Protein AF-A0A971JZB4-F1 (afdb_monomer_lite)

Foldseek 3Di:
DDPPALLVLLVVLLVLLVVLLVLAPPVCNPPHLSVVLNVLSVVLNVLSVCVVVVNDAPVSLVVNVVSLVVNLVSLVVCVVVVRDDPVSSVVSVVSSVSSVVNSVVVNVVHPDPPD

Radius of gyration: 14.98 Å; chains: 1; bounding box: 41×32×39 Å

Structure (mmCIF, N/CA/C/O backbone):
data_AF-A0A971JZB4-F1
#
_entry.id   AF-A0A971JZB4-F1
#
loop_
_atom_site.group_PDB
_atom_site.id
_atom_site.type_symbol
_atom_site.label_atom_id
_atom_site.label_alt_id
_atom_site.label_comp_id
_atom_site.label_asym_id
_atom_site.label_entity_id
_atom_site.label_seq_id
_atom_site.pdbx_PDB_ins_code
_atom_site.Cartn_x
_atom_site.Cartn_y
_atom_site.Cartn_z
_atom_site.occupancy
_atom_site.B_iso_or_equiv
_atom_site.auth_seq_id
_atom_site.auth_comp_id
_atom_site.auth_asym_id
_atom_si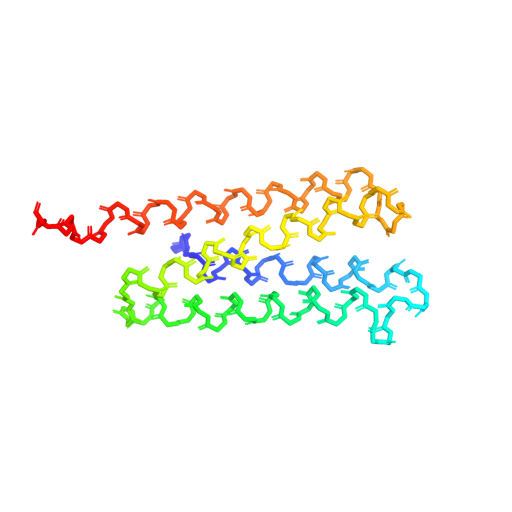te.auth_atom_id
_atom_site.pdbx_PDB_model_num
ATOM 1 N N . MET A 1 1 ? -22.266 -14.201 0.355 1.00 32.44 1 MET A N 1
ATOM 2 C CA . MET A 1 1 ? -22.057 -12.820 -0.129 1.00 32.44 1 MET A CA 1
ATOM 3 C C . MET A 1 1 ? -21.163 -12.171 0.917 1.00 32.44 1 MET A C 1
ATOM 5 O O . MET A 1 1 ? -21.663 -11.817 1.971 1.00 32.44 1 MET A O 1
ATOM 9 N N . GLY A 1 2 ? -19.841 -12.278 0.750 1.00 39.94 2 GLY A N 1
ATOM 10 C CA . GLY A 1 2 ? -18.884 -11.936 1.810 1.00 39.94 2 GLY A CA 1
ATOM 11 C C . GLY A 1 2 ? -18.823 -10.428 2.013 1.00 39.94 2 GLY A C 1
ATOM 12 O O . GLY A 1 2 ? -18.833 -9.693 1.027 1.00 39.94 2 GLY A O 1
ATOM 13 N N . ASP A 1 3 ? -18.794 -9.978 3.265 1.00 46.19 3 ASP A N 1
ATOM 14 C CA . ASP A 1 3 ? -18.600 -8.565 3.586 1.00 46.19 3 ASP A CA 1
ATOM 15 C C . ASP A 1 3 ? -17.393 -8.007 2.818 1.00 46.19 3 ASP A C 1
ATOM 17 O O . ASP A 1 3 ? -16.297 -8.576 2.849 1.00 46.19 3 ASP A O 1
ATOM 21 N N . LEU A 1 4 ? -17.590 -6.877 2.132 1.00 64.00 4 LEU A N 1
ATOM 22 C CA . LEU A 1 4 ? -16.529 -6.121 1.463 1.00 64.00 4 LEU A CA 1
ATOM 23 C C . LEU A 1 4 ? -15.660 -5.435 2.522 1.00 64.00 4 LEU A C 1
ATOM 25 O O . LEU A 1 4 ? -15.740 -4.227 2.746 1.00 64.00 4 LEU A O 1
ATOM 29 N N . THR A 1 5 ? -14.844 -6.228 3.208 1.00 87.25 5 THR A N 1
ATOM 30 C CA . THR A 1 5 ? -13.934 -5.740 4.238 1.00 87.25 5 THR A CA 1
ATOM 31 C C . THR A 1 5 ? -12.642 -5.214 3.623 1.00 87.25 5 THR A C 1
ATOM 33 O O . THR A 1 5 ? -12.202 -5.617 2.544 1.00 87.25 5 THR A O 1
ATOM 36 N N . LEU A 1 6 ? -11.995 -4.313 4.357 1.00 93.94 6 LEU A N 1
ATOM 37 C CA . LEU A 1 6 ? -10.678 -3.782 4.020 1.00 93.94 6 LEU A CA 1
ATOM 38 C C . LEU A 1 6 ? -9.638 -4.899 3.828 1.00 93.94 6 LEU A C 1
ATOM 40 O O . LEU A 1 6 ? -8.851 -4.847 2.887 1.00 93.94 6 LEU A O 1
ATOM 44 N N . LYS A 1 7 ? -9.687 -5.926 4.687 1.00 95.19 7 LYS A N 1
ATOM 45 C CA . LYS A 1 7 ? -8.833 -7.116 4.612 1.00 95.19 7 LYS A CA 1
ATOM 46 C C . LYS A 1 7 ? -9.011 -7.842 3.285 1.00 95.19 7 LYS A C 1
ATOM 48 O O . LYS A 1 7 ? -8.030 -8.016 2.572 1.00 95.19 7 LYS A O 1
ATOM 53 N N . HIS A 1 8 ? -10.250 -8.158 2.915 1.00 95.12 8 HIS A N 1
ATOM 54 C CA . HIS A 1 8 ? -10.534 -8.868 1.669 1.00 95.12 8 HIS A CA 1
ATOM 55 C C . HIS A 1 8 ? -9.982 -8.124 0.444 1.00 95.12 8 HIS A C 1
ATOM 57 O O . HIS A 1 8 ? -9.332 -8.715 -0.413 1.00 95.12 8 HIS A O 1
ATOM 63 N N . LYS A 1 9 ? -10.141 -6.794 0.394 1.00 96.44 9 LYS A N 1
ATOM 64 C CA . LYS A 1 9 ? -9.600 -5.973 -0.702 1.00 96.44 9 LYS A CA 1
ATOM 65 C C . LYS A 1 9 ? -8.076 -5.955 -0.773 1.00 96.44 9 LYS A C 1
ATOM 67 O O . LYS A 1 9 ? -7.519 -5.862 -1.867 1.00 96.44 9 LYS A O 1
ATOM 72 N N . ILE A 1 10 ? -7.402 -6.037 0.368 1.00 97.56 10 ILE A N 1
ATOM 73 C CA . ILE A 1 10 ? -5.942 -6.138 0.419 1.00 97.56 10 ILE A CA 1
ATOM 74 C C . ILE A 1 10 ? -5.497 -7.542 -0.000 1.00 97.56 10 ILE A C 1
ATOM 76 O O . ILE A 1 10 ? -4.595 -7.654 -0.826 1.00 97.56 10 ILE A O 1
ATOM 80 N N . GLU A 1 11 ? -6.166 -8.597 0.464 1.00 96.31 11 GLU A N 1
ATOM 81 C CA . GLU A 1 11 ? -5.907 -9.983 0.045 1.00 96.31 11 GLU A CA 1
ATOM 82 C C . GLU A 1 11 ? -6.082 -10.172 -1.470 1.00 96.31 11 GLU A C 1
ATOM 84 O O . GLU A 1 11 ? -5.262 -10.829 -2.099 1.00 96.31 11 GLU A O 1
ATOM 89 N N . GLU A 1 12 ? -7.073 -9.528 -2.095 1.00 95.88 12 GLU A N 1
ATOM 90 C CA . GLU A 1 12 ? -7.239 -9.513 -3.559 1.00 95.88 12 GLU A CA 1
ATOM 91 C C . GLU A 1 12 ? -6.159 -8.698 -4.298 1.00 95.88 12 GLU A C 1
ATOM 93 O O . GLU A 1 12 ? -5.952 -8.856 -5.508 1.00 95.88 12 GLU A O 1
ATOM 98 N N . MET A 1 13 ? -5.512 -7.750 -3.617 1.00 97.31 13 MET A N 1
ATOM 99 C CA . MET A 1 13 ? -4.461 -6.912 -4.196 1.00 97.31 13 MET A CA 1
ATOM 100 C C . MET A 1 13 ? -3.093 -7.596 -4.134 1.00 97.31 13 MET A C 1
ATOM 102 O O . MET A 1 13 ? -2.315 -7.431 -5.072 1.00 97.31 13 MET A O 1
ATOM 106 N N . LEU A 1 14 ? -2.792 -8.342 -3.066 1.00 97.75 14 LEU A N 1
ATOM 107 C CA . LEU A 1 14 ? -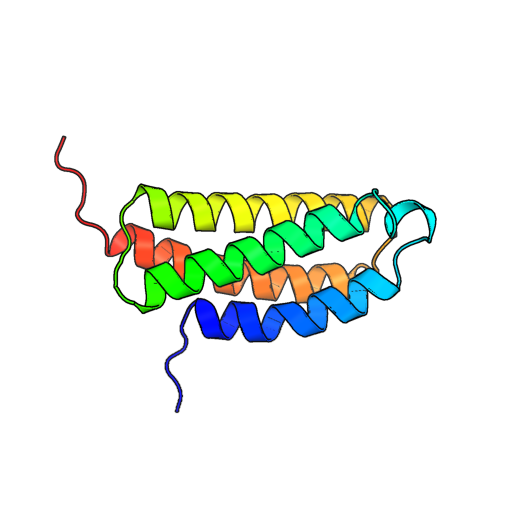1.458 -8.900 -2.815 1.00 97.75 14 LEU A CA 1
ATOM 108 C C . LEU A 1 14 ? -0.949 -9.837 -3.928 1.00 97.75 14 LEU A C 1
ATOM 110 O O . LEU A 1 14 ? 0.156 -9.588 -4.407 1.00 97.75 14 LEU A O 1
ATOM 114 N N . PRO A 1 15 ? -1.720 -10.823 -4.434 1.00 97.50 15 PRO A N 1
ATOM 115 C CA . PRO A 1 15 ? -1.262 -11.669 -5.538 1.00 97.50 15 PRO A CA 1
ATOM 116 C C . PRO A 1 15 ? -0.982 -10.858 -6.804 1.00 97.50 15 PRO A C 1
ATOM 118 O O . PRO A 1 15 ? 0.066 -10.997 -7.426 1.00 97.50 15 PRO A O 1
ATOM 121 N N . TYR A 1 16 ? -1.880 -9.923 -7.140 1.00 96.44 16 TYR A N 1
ATOM 122 C CA . TYR A 1 16 ? -1.672 -9.030 -8.278 1.00 96.44 16 TYR A CA 1
ATOM 123 C C . TYR A 1 16 ? -0.392 -8.198 -8.112 1.00 96.44 16 TYR A C 1
ATOM 125 O O . TYR A 1 16 ? 0.357 -8.036 -9.074 1.00 96.44 16 TYR A O 1
ATOM 133 N N . MET A 1 17 ? -0.142 -7.668 -6.910 1.00 97.12 17 MET A N 1
ATOM 134 C CA . MET A 1 17 ? 1.087 -6.950 -6.576 1.00 97.12 17 MET A CA 1
ATOM 135 C C . MET A 1 17 ? 2.312 -7.833 -6.814 1.00 97.12 17 MET A C 1
ATOM 137 O O . MET A 1 17 ? 3.222 -7.408 -7.525 1.00 97.12 17 MET A O 1
ATOM 141 N N . ASP A 1 18 ? 2.347 -9.028 -6.226 1.00 96.06 18 ASP A N 1
ATOM 142 C CA . ASP A 1 18 ? 3.516 -9.900 -6.282 1.00 96.06 18 ASP A CA 1
ATOM 143 C C . ASP A 1 18 ? 3.860 -10.289 -7.726 1.00 96.06 18 ASP A C 1
ATOM 145 O O . ASP A 1 18 ? 5.006 -10.082 -8.135 1.00 96.06 18 ASP A O 1
ATOM 149 N N . ASP A 1 19 ? 2.865 -10.665 -8.536 1.00 96.31 19 ASP A N 1
ATOM 150 C CA . ASP A 1 19 ? 3.034 -10.947 -9.969 1.00 96.31 19 ASP A CA 1
ATOM 151 C C . ASP A 1 19 ? 3.648 -9.762 -10.736 1.00 96.31 19 ASP A C 1
ATOM 153 O O . ASP A 1 19 ? 4.474 -9.917 -11.644 1.00 96.31 19 ASP A O 1
ATOM 157 N N . ARG A 1 20 ? 3.236 -8.525 -10.418 1.00 95.88 20 ARG A N 1
ATOM 158 C CA . ARG A 1 20 ? 3.799 -7.336 -11.078 1.00 95.88 20 ARG A CA 1
ATOM 159 C C . ARG A 1 20 ? 5.236 -7.082 -10.638 1.00 95.88 20 ARG A C 1
ATOM 161 O O . ARG A 1 20 ? 6.055 -6.692 -11.470 1.00 95.88 20 ARG A O 1
ATOM 168 N N . LEU A 1 21 ? 5.553 -7.290 -9.364 1.00 96.19 21 LEU A N 1
ATOM 169 C CA . LEU A 1 21 ? 6.884 -7.035 -8.815 1.00 96.19 21 LEU A CA 1
ATOM 170 C C . LEU A 1 21 ? 7.946 -7.997 -9.351 1.00 96.19 21 LEU A C 1
ATOM 172 O O . LEU A 1 21 ? 9.102 -7.598 -9.498 1.00 96.19 21 LEU A O 1
ATOM 176 N N . GLU A 1 22 ? 7.572 -9.221 -9.720 1.00 94.31 22 GLU A N 1
ATOM 177 C CA . GLU A 1 22 ? 8.483 -10.153 -10.397 1.00 94.31 22 GLU A CA 1
ATOM 178 C C . GLU A 1 22 ? 9.017 -9.589 -11.716 1.00 94.31 22 GLU A C 1
ATOM 180 O O . GLU A 1 22 ? 10.176 -9.802 -12.075 1.00 94.31 22 GLU A O 1
ATOM 185 N N . ASN A 1 23 ? 8.219 -8.775 -12.402 1.00 93.00 23 ASN A N 1
ATOM 186 C CA . ASN A 1 23 ? 8.589 -8.172 -13.678 1.00 93.00 23 ASN A CA 1
ATOM 187 C C . ASN A 1 23 ? 9.480 -6.926 -13.538 1.00 93.00 23 ASN A C 1
ATOM 189 O O . ASN A 1 23 ? 9.923 -6.372 -14.544 1.00 93.00 23 ASN A O 1
ATOM 193 N N . PHE A 1 24 ? 9.791 -6.483 -12.314 1.00 96.69 24 PHE A N 1
ATOM 194 C CA . PHE A 1 24 ? 10.681 -5.340 -12.114 1.00 96.69 24 PHE A CA 1
ATOM 195 C C . PHE A 1 24 ? 12.120 -5.687 -12.526 1.00 96.69 24 PHE A C 1
ATOM 197 O O . PHE A 1 24 ? 12.527 -6.848 -12.428 1.00 96.69 24 PHE A O 1
ATOM 204 N N . PRO A 1 25 ? 12.939 -4.693 -12.924 1.00 96.31 25 PRO A N 1
ATOM 205 C CA . PRO A 1 25 ? 14.349 -4.919 -13.232 1.00 96.31 25 PRO A CA 1
ATOM 206 C C . PRO A 1 25 ? 15.098 -5.585 -12.072 1.00 96.31 25 PRO A C 1
ATOM 208 O O . PRO A 1 25 ? 14.846 -5.268 -10.909 1.00 96.31 25 PRO A O 1
ATOM 211 N N . ALA A 1 26 ? 16.076 -6.444 -12.374 1.00 94.88 26 ALA A N 1
ATOM 212 C CA . ALA A 1 26 ? 16.807 -7.226 -11.368 1.00 94.88 26 ALA A CA 1
ATOM 213 C C . ALA A 1 26 ? 17.406 -6.368 -10.234 1.00 94.88 26 ALA A C 1
ATOM 215 O O . ALA A 1 26 ? 17.270 -6.715 -9.063 1.00 94.88 26 ALA A O 1
ATOM 216 N N . ALA A 1 27 ? 17.964 -5.198 -10.568 1.00 94.25 27 ALA A N 1
ATOM 217 C CA . ALA A 1 27 ? 18.514 -4.241 -9.601 1.00 94.25 27 ALA A CA 1
ATOM 218 C C . ALA A 1 27 ? 17.483 -3.713 -8.583 1.00 94.25 27 ALA A C 1
ATOM 220 O O . ALA A 1 27 ? 17.855 -3.149 -7.561 1.00 94.25 27 ALA A O 1
ATOM 221 N N . GLN A 1 28 ? 16.185 -3.858 -8.862 1.00 96.25 28 GLN A N 1
ATOM 222 C CA . GLN A 1 28 ? 15.107 -3.445 -7.967 1.00 96.25 28 GLN A CA 1
ATOM 223 C C . GLN A 1 28 ? 14.57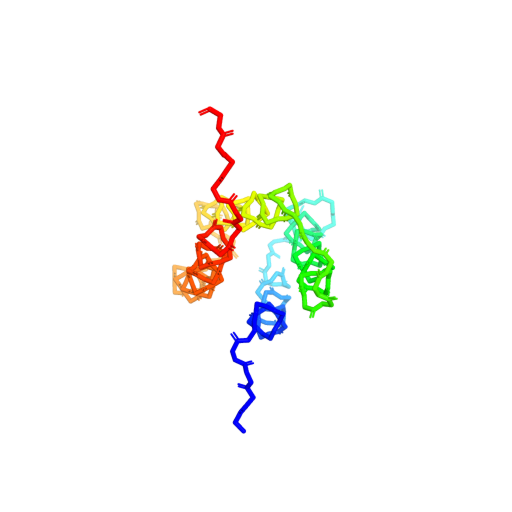3 -4.585 -7.096 1.00 96.25 28 GLN A C 1
ATOM 225 O O . GLN A 1 28 ? 13.904 -4.297 -6.103 1.00 96.25 28 GLN A O 1
ATOM 230 N N . ARG A 1 29 ? 14.861 -5.848 -7.446 1.00 91.56 29 ARG A N 1
ATOM 231 C CA . ARG A 1 29 ? 14.337 -7.042 -6.763 1.00 91.56 29 ARG A CA 1
ATOM 232 C C . ARG A 1 29 ? 15.004 -7.276 -5.406 1.00 91.56 29 ARG A C 1
ATOM 234 O O . ARG A 1 29 ? 14.311 -7.511 -4.423 1.00 91.56 29 ARG A O 1
ATOM 241 N N . ASN A 1 30 ? 16.328 -7.119 -5.341 1.00 88.44 30 ASN A N 1
ATOM 242 C CA . ASN A 1 30 ? 17.128 -7.388 -4.143 1.00 88.44 30 ASN A CA 1
ATOM 243 C C . ASN A 1 30 ? 17.599 -6.071 -3.506 1.00 88.44 30 ASN A C 1
ATOM 245 O O . ASN A 1 30 ? 18.600 -5.497 -3.919 1.00 88.44 30 ASN A O 1
ATOM 249 N N . GLY A 1 31 ? 16.847 -5.566 -2.524 1.00 81.81 31 GLY A N 1
ATOM 250 C CA . GLY A 1 31 ? 17.181 -4.345 -1.767 1.00 81.81 31 GLY A CA 1
ATOM 251 C C . GLY A 1 31 ? 16.753 -3.016 -2.408 1.00 81.81 31 GLY A C 1
ATOM 252 O O . GLY A 1 31 ? 16.928 -1.959 -1.804 1.00 81.81 31 GLY A O 1
ATOM 253 N N . GLY A 1 32 ? 16.168 -3.054 -3.608 1.00 93.88 32 GLY A N 1
ATOM 254 C CA . GLY A 1 32 ? 15.637 -1.877 -4.297 1.00 93.88 32 GLY A CA 1
ATOM 255 C C . GLY A 1 32 ? 14.183 -1.562 -3.934 1.00 93.88 32 GLY A C 1
ATOM 256 O O . GLY A 1 32 ? 13.790 -1.570 -2.768 1.00 93.88 32 GLY A O 1
ATOM 257 N N . LEU A 1 33 ? 13.369 -1.241 -4.942 1.00 96.06 33 LEU A N 1
ATOM 258 C CA . LEU A 1 33 ? 11.971 -0.855 -4.740 1.00 96.06 33 LEU A CA 1
ATOM 259 C C . LEU A 1 33 ? 11.042 -2.035 -4.395 1.00 96.06 33 LEU A C 1
ATOM 261 O O . LEU A 1 33 ? 10.086 -1.842 -3.647 1.00 96.06 33 LEU A O 1
ATOM 265 N N . VAL A 1 34 ? 11.319 -3.246 -4.896 1.00 97.38 34 VAL A N 1
ATOM 266 C CA . VAL A 1 34 ? 10.432 -4.413 -4.719 1.00 97.38 34 VAL A CA 1
ATOM 267 C C . VAL A 1 34 ? 10.230 -4.780 -3.243 1.00 97.38 34 VAL A C 1
ATOM 269 O O . VAL A 1 34 ? 9.073 -4.867 -2.831 1.00 97.38 34 VAL A O 1
ATOM 272 N N . PRO A 1 35 ? 11.280 -4.928 -2.405 1.00 97.25 35 PRO A N 1
ATOM 273 C CA . PRO A 1 35 ? 11.086 -5.266 -0.994 1.00 97.25 35 PRO A CA 1
ATOM 274 C C . PRO A 1 35 ? 10.306 -4.198 -0.222 1.00 97.25 35 PRO A C 1
ATOM 276 O O . PRO A 1 35 ? 9.530 -4.530 0.667 1.00 97.25 35 PRO A O 1
ATOM 279 N N . LYS A 1 36 ? 10.465 -2.918 -0.588 1.00 97.06 36 LYS A N 1
ATOM 280 C CA . LYS A 1 36 ? 9.743 -1.805 0.046 1.00 97.06 36 LYS A CA 1
ATOM 281 C C . LYS A 1 36 ? 8.248 -1.868 -0.255 1.00 97.06 36 LYS A C 1
ATOM 283 O O . LYS A 1 36 ? 7.441 -1.726 0.655 1.00 97.06 36 LYS A O 1
ATOM 288 N N . ILE A 1 37 ? 7.890 -2.113 -1.518 1.00 97.88 37 ILE A N 1
ATOM 289 C CA . ILE A 1 37 ? 6.491 -2.284 -1.928 1.00 97.88 37 ILE A CA 1
ATOM 290 C C . ILE A 1 37 ? 5.882 -3.511 -1.238 1.00 97.88 37 ILE A C 1
ATOM 292 O O . ILE A 1 37 ? 4.806 -3.394 -0.657 1.00 97.88 37 ILE A O 1
ATOM 296 N N . ARG A 1 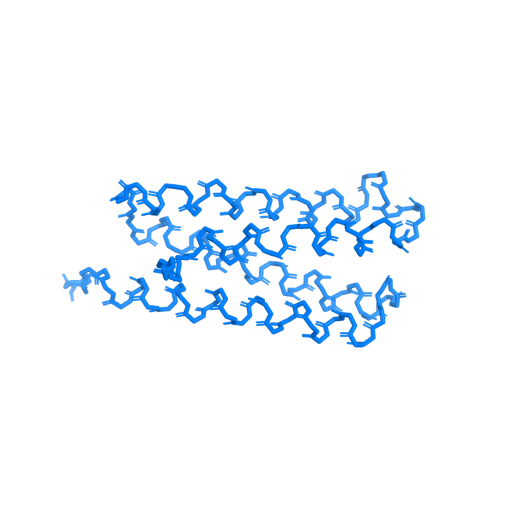38 ? 6.583 -4.657 -1.232 1.00 97.56 38 ARG A N 1
ATOM 297 C CA . ARG A 1 38 ? 6.117 -5.866 -0.532 1.00 97.56 38 ARG A CA 1
ATOM 298 C C . ARG A 1 38 ? 5.872 -5.606 0.947 1.00 97.56 38 ARG A C 1
ATOM 300 O O . ARG A 1 38 ? 4.790 -5.924 1.424 1.00 97.56 38 ARG A O 1
ATOM 307 N N . SER A 1 39 ? 6.832 -4.992 1.643 1.00 97.81 39 SER A N 1
ATOM 308 C CA . SER A 1 39 ? 6.688 -4.651 3.065 1.00 97.81 39 SER A CA 1
ATOM 309 C C . SER A 1 39 ? 5.413 -3.855 3.312 1.00 97.81 39 SER A C 1
ATOM 311 O O . SER A 1 39 ? 4.595 -4.280 4.113 1.00 97.81 39 SER A O 1
ATOM 313 N N . ILE A 1 40 ? 5.182 -2.778 2.550 1.00 98.25 40 ILE A N 1
ATOM 314 C CA . ILE A 1 40 ? 3.966 -1.964 2.685 1.00 98.25 40 ILE A CA 1
ATOM 315 C C . ILE A 1 40 ? 2.709 -2.809 2.453 1.00 98.25 40 ILE A C 1
ATOM 317 O O . ILE A 1 40 ? 1.756 -2.689 3.216 1.00 98.25 40 ILE A O 1
ATOM 321 N N . GLY A 1 41 ? 2.688 -3.670 1.430 1.00 98.19 41 GLY A N 1
ATOM 322 C CA . GLY A 1 41 ? 1.546 -4.546 1.156 1.00 98.19 41 GLY A CA 1
ATOM 323 C C . GLY A 1 41 ? 1.216 -5.476 2.329 1.00 98.19 41 GLY A C 1
ATOM 324 O O . GLY A 1 41 ? 0.057 -5.566 2.737 1.00 98.19 41 GLY A O 1
ATOM 325 N N . TYR A 1 42 ? 2.225 -6.126 2.911 1.00 98.19 42 TYR A N 1
ATOM 326 C CA . TYR A 1 42 ? 2.034 -7.002 4.070 1.00 98.19 42 TYR A CA 1
ATOM 327 C C . TYR A 1 42 ? 1.724 -6.218 5.356 1.00 98.19 42 TYR A C 1
ATOM 329 O O . TYR A 1 42 ? 0.889 -6.658 6.146 1.00 98.19 42 TYR A O 1
ATOM 337 N N . ASP A 1 43 ? 2.294 -5.026 5.539 1.00 98.44 43 ASP A N 1
ATOM 338 C CA . ASP A 1 43 ? 1.955 -4.132 6.651 1.00 98.44 43 ASP A CA 1
ATOM 339 C C . ASP A 1 43 ? 0.486 -3.690 6.575 1.00 98.44 43 ASP A C 1
ATOM 341 O O . ASP A 1 43 ? -0.215 -3.680 7.591 1.00 98.44 43 ASP A O 1
ATOM 345 N N . MET A 1 44 ? -0.021 -3.395 5.369 1.00 98.50 44 MET A N 1
ATOM 346 C CA . MET A 1 44 ? -1.446 -3.132 5.153 1.00 98.50 44 MET A CA 1
ATOM 347 C C . MET A 1 44 ? -2.283 -4.336 5.596 1.00 98.50 44 MET A C 1
ATOM 349 O O . MET A 1 44 ? -3.240 -4.158 6.345 1.00 98.50 44 MET A O 1
ATOM 353 N N . LEU A 1 45 ? -1.913 -5.565 5.220 1.00 97.81 45 LEU A N 1
ATOM 354 C CA . LEU A 1 45 ? -2.641 -6.765 5.650 1.00 97.81 45 LEU A CA 1
ATOM 355 C C . LEU A 1 45 ? -2.683 -6.894 7.183 1.00 97.81 45 LEU A C 1
ATOM 357 O O . LEU A 1 45 ? -3.757 -7.073 7.752 1.00 97.81 45 LEU A O 1
ATOM 361 N N . VAL A 1 46 ? -1.549 -6.710 7.865 1.00 96.88 46 VAL A N 1
ATOM 362 C CA . VAL A 1 46 ? -1.470 -6.770 9.337 1.00 96.88 46 VAL A CA 1
ATOM 363 C C . VAL A 1 46 ? -2.376 -5.728 9.999 1.00 96.88 46 VAL A C 1
ATOM 365 O O . VAL A 1 46 ? -3.038 -6.018 10.999 1.00 96.88 46 VAL A O 1
ATOM 368 N N . ILE A 1 47 ? -2.432 -4.504 9.469 1.00 96.62 47 ILE A N 1
ATOM 369 C CA . ILE A 1 47 ? -3.330 -3.473 10.007 1.00 96.62 47 ILE A CA 1
ATOM 370 C C . ILE A 1 47 ? -4.793 -3.801 9.699 1.00 96.62 47 ILE A C 1
ATOM 372 O O . ILE A 1 47 ? -5.656 -3.575 10.549 1.00 96.62 47 ILE A O 1
ATOM 376 N N . ALA A 1 48 ? -5.085 -4.364 8.526 1.00 95.94 48 ALA A N 1
ATOM 377 C CA . ALA A 1 48 ? -6.435 -4.776 8.164 1.00 95.94 48 ALA A CA 1
ATOM 378 C C . ALA A 1 48 ? -6.984 -5.846 9.117 1.00 95.94 48 ALA A C 1
ATOM 380 O O . ALA A 1 48 ? -8.148 -5.760 9.498 1.00 95.94 48 ALA A O 1
ATOM 381 N N . GLU A 1 49 ? -6.152 -6.792 9.562 1.00 93.81 49 GLU A N 1
ATOM 382 C CA . GLU A 1 49 ? -6.516 -7.778 10.592 1.00 93.81 49 GLU A CA 1
ATOM 383 C C . GLU A 1 49 ? -6.874 -7.109 11.924 1.00 93.81 49 GLU A C 1
ATOM 385 O O . GLU A 1 49 ? -7.886 -7.435 12.544 1.00 93.81 49 GLU A O 1
ATOM 390 N N . LYS A 1 50 ? -6.079 -6.125 12.367 1.00 92.69 50 LYS A N 1
ATOM 391 C CA . LYS A 1 50 ? -6.369 -5.369 13.601 1.00 92.69 50 LYS A CA 1
ATOM 392 C C . LYS A 1 50 ? -7.710 -4.642 13.509 1.00 92.69 50 LYS A C 1
ATOM 394 O O . LYS A 1 50 ? -8.497 -4.690 14.452 1.00 92.69 50 LYS A O 1
ATOM 399 N N . ILE A 1 51 ? -7.975 -4.008 12.364 1.00 92.75 51 ILE A N 1
ATOM 400 C CA . ILE A 1 51 ? -9.248 -3.335 12.084 1.00 92.75 51 ILE A CA 1
ATOM 401 C C . ILE A 1 51 ? -10.403 -4.345 12.063 1.00 92.75 51 ILE A C 1
ATOM 403 O O . ILE A 1 51 ? -11.428 -4.099 12.694 1.00 92.75 51 ILE A O 1
ATOM 407 N N . GLY A 1 52 ? -10.234 -5.484 11.387 1.00 89.69 52 GLY A N 1
ATOM 408 C CA . GLY A 1 52 ? -11.251 -6.535 11.276 1.00 89.69 52 GLY A CA 1
ATOM 409 C C . GLY A 1 52 ? -11.638 -7.157 12.619 1.00 89.69 52 GLY A C 1
ATOM 410 O O . GLY A 1 52 ? -12.805 -7.465 12.834 1.00 89.69 52 GLY A O 1
ATOM 411 N N . ASN A 1 53 ? -10.694 -7.245 13.557 1.00 88.31 53 ASN A N 1
ATOM 412 C CA . ASN A 1 53 ? -10.943 -7.716 14.922 1.00 88.31 53 ASN A CA 1
ATOM 413 C C . ASN A 1 53 ? -11.576 -6.649 15.841 1.00 88.31 53 ASN A C 1
ATOM 415 O O . ASN A 1 53 ? -11.670 -6.856 17.046 1.00 88.31 53 ASN A O 1
ATOM 419 N N . GLY A 1 54 ? -11.964 -5.482 15.311 1.00 82.38 54 GLY A N 1
ATOM 420 C CA . GLY A 1 54 ? -12.534 -4.379 16.095 1.00 82.38 54 GLY A CA 1
ATOM 421 C C . GLY A 1 54 ? -11.519 -3.641 16.978 1.00 82.38 54 GLY A C 1
ATOM 422 O O . GLY A 1 54 ? -11.884 -2.736 17.724 1.00 82.38 54 GLY A O 1
ATOM 423 N N . HIS A 1 55 ? -10.232 -3.982 16.886 1.00 78.19 55 HIS A N 1
ATOM 424 C CA . HIS A 1 55 ? -9.154 -3.394 17.677 1.00 78.19 55 HIS A CA 1
ATOM 425 C C . HIS A 1 55 ? -8.493 -2.231 16.925 1.00 78.19 55 HIS A C 1
ATOM 427 O O . HIS A 1 55 ? -7.317 -2.299 16.556 1.00 78.19 55 HIS A O 1
ATOM 433 N N . PHE A 1 56 ? -9.239 -1.152 16.680 1.00 86.94 56 PHE A N 1
ATOM 434 C CA . PHE A 1 56 ? -8.702 0.018 15.985 1.00 86.94 56 PHE A CA 1
ATOM 435 C C . PHE A 1 56 ? -9.100 1.345 16.625 1.00 86.94 56 PHE A C 1
ATOM 437 O O . PHE A 1 56 ? -10.159 1.503 17.222 1.00 86.94 56 PHE A O 1
ATOM 444 N N . ASN A 1 57 ? -8.217 2.326 16.471 1.00 90.12 57 ASN A N 1
ATOM 445 C CA . ASN A 1 57 ? -8.440 3.714 16.851 1.00 90.12 57 ASN A CA 1
ATOM 446 C C . ASN A 1 57 ? -8.030 4.642 15.694 1.00 90.12 57 ASN A C 1
ATOM 448 O O . ASN A 1 57 ? -7.622 4.182 14.623 1.00 90.12 57 ASN A O 1
ATOM 452 N N . ALA A 1 58 ? -8.114 5.957 15.907 1.00 92.81 58 ALA A N 1
ATOM 453 C CA . ALA A 1 58 ? -7.721 6.950 14.905 1.00 92.81 58 ALA A CA 1
ATOM 454 C C . ALA A 1 58 ? -6.287 6.766 14.395 1.00 92.81 58 ALA A C 1
ATOM 456 O O . ALA A 1 58 ? -6.038 6.928 13.202 1.00 92.81 58 ALA A O 1
ATOM 457 N N . THR A 1 59 ? -5.358 6.370 15.265 1.00 95.19 59 THR A N 1
ATOM 458 C CA . THR A 1 59 ? -3.969 6.100 14.886 1.00 95.19 59 THR A CA 1
ATOM 459 C C . THR A 1 59 ? -3.865 4.871 13.988 1.00 95.19 59 THR A C 1
ATOM 461 O O . THR A 1 59 ? -3.181 4.933 12.974 1.00 95.19 59 THR A O 1
ATOM 464 N N . THR A 1 60 ? -4.577 3.782 14.297 1.00 94.94 60 THR A N 1
ATOM 465 C CA . THR A 1 60 ? -4.605 2.570 13.457 1.00 94.94 60 THR A CA 1
ATOM 466 C C . THR A 1 60 ? -5.139 2.865 12.055 1.00 94.94 60 THR A C 1
ATOM 468 O O . THR A 1 60 ? -4.541 2.453 11.062 1.00 94.94 60 THR A O 1
ATOM 471 N N . VAL A 1 61 ? -6.245 3.611 11.960 1.00 95.25 61 VAL A N 1
ATOM 472 C CA . VAL A 1 61 ? -6.852 3.972 10.668 1.00 95.25 61 VAL A CA 1
ATOM 473 C C . VAL A 1 61 ? -5.950 4.929 9.888 1.00 95.25 61 VAL A C 1
ATOM 475 O O . VAL A 1 61 ? -5.781 4.759 8.683 1.00 95.25 61 VAL A O 1
ATOM 478 N N . ARG A 1 62 ? -5.318 5.895 10.566 1.00 96.31 62 ARG A N 1
ATOM 479 C CA . ARG A 1 62 ? -4.335 6.793 9.949 1.00 96.31 62 ARG A CA 1
ATOM 480 C C . ARG A 1 62 ? -3.119 6.037 9.423 1.00 96.31 62 ARG A C 1
ATOM 482 O O . ARG A 1 62 ? -2.698 6.293 8.307 1.00 96.31 62 ARG A O 1
ATOM 489 N N . GLN A 1 63 ? -2.602 5.072 10.180 1.00 97.69 63 GLN A N 1
ATOM 490 C CA . GLN A 1 63 ? -1.473 4.254 9.743 1.00 97.69 63 GLN A CA 1
ATOM 491 C C . GLN A 1 63 ? -1.808 3.476 8.460 1.00 97.69 63 GLN A C 1
ATOM 493 O O . GLN A 1 63 ? -0.990 3.416 7.547 1.00 97.69 63 GLN A O 1
ATOM 498 N N . MET A 1 64 ? -3.021 2.922 8.357 1.00 97.75 64 MET A N 1
ATOM 499 C CA . MET A 1 64 ? -3.484 2.293 7.118 1.00 97.75 64 MET A CA 1
ATOM 500 C C . MET A 1 64 ? -3.562 3.292 5.949 1.00 97.75 64 MET A C 1
ATOM 502 O O . MET A 1 64 ? -3.167 2.961 4.830 1.00 97.75 64 MET A O 1
ATOM 506 N N . ASP A 1 65 ? -4.062 4.506 6.195 1.00 98.38 65 ASP A N 1
ATOM 507 C CA . ASP A 1 65 ? -4.140 5.567 5.182 1.00 98.38 65 ASP A CA 1
ATOM 508 C C . ASP A 1 65 ? -2.749 5.982 4.679 1.00 98.38 65 ASP A C 1
ATOM 510 O O . ASP A 1 65 ? -2.510 6.044 3.471 1.00 98.38 65 ASP A O 1
ATOM 514 N N . ASP A 1 66 ? -1.799 6.155 5.601 1.00 98.62 66 ASP A N 1
ATOM 515 C CA . ASP A 1 66 ? -0.407 6.491 5.302 1.00 98.62 66 ASP A CA 1
ATOM 516 C C . ASP A 1 66 ? 0.263 5.392 4.455 1.00 98.62 66 ASP A C 1
ATOM 518 O O . ASP A 1 66 ? 0.940 5.693 3.468 1.00 98.62 66 ASP A O 1
ATOM 522 N N . LEU A 1 67 ? 0.038 4.108 4.772 1.00 98.62 67 LEU A N 1
ATOM 523 C CA . LEU A 1 67 ? 0.539 2.990 3.960 1.00 98.62 67 LEU A CA 1
ATOM 524 C C . LEU A 1 67 ? -0.082 2.971 2.557 1.00 98.62 67 LEU A C 1
ATOM 526 O O . LEU A 1 67 ? 0.637 2.819 1.566 1.00 98.62 67 LEU A O 1
ATOM 530 N N . ASN A 1 68 ? -1.400 3.172 2.452 1.00 98.69 68 ASN A N 1
ATOM 531 C CA . ASN A 1 68 ? -2.096 3.242 1.167 1.00 98.69 68 ASN A CA 1
ATOM 532 C C . ASN A 1 68 ? -1.568 4.401 0.302 1.00 98.69 68 ASN A C 1
ATOM 534 O O . ASN A 1 68 ? -1.382 4.251 -0.909 1.00 98.69 68 ASN A O 1
ATOM 538 N N . LEU A 1 69 ? -1.283 5.555 0.913 1.00 98.62 69 LEU A N 1
ATOM 539 C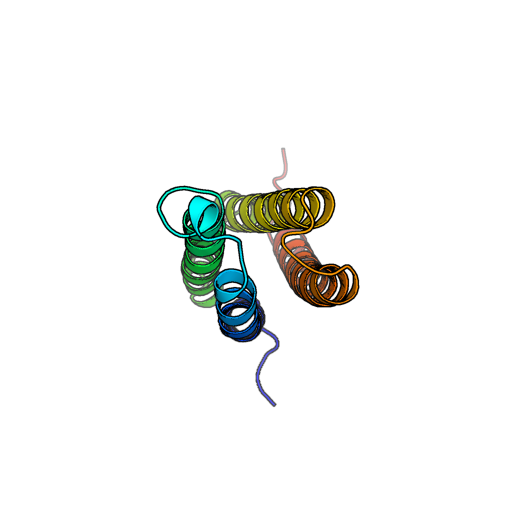 CA . LEU A 1 69 ? -0.666 6.696 0.241 1.00 98.62 69 LEU A CA 1
ATOM 540 C C . LEU A 1 69 ? 0.768 6.383 -0.209 1.00 98.62 69 LEU A C 1
ATOM 542 O O . LEU A 1 69 ? 1.104 6.623 -1.371 1.00 98.62 69 LEU A O 1
ATOM 546 N N . CYS A 1 70 ? 1.596 5.806 0.664 1.00 98.44 70 CYS A N 1
ATOM 547 C CA . CYS A 1 70 ? 2.959 5.385 0.328 1.00 98.44 70 CYS A CA 1
ATOM 548 C C . CYS A 1 70 ? 2.979 4.421 -0.866 1.00 98.44 70 CYS A C 1
ATOM 550 O O . CYS A 1 70 ? 3.777 4.600 -1.791 1.00 98.44 70 CYS A O 1
ATOM 552 N N . MET A 1 71 ? 2.056 3.456 -0.902 1.00 98.19 71 MET A N 1
ATOM 553 C CA . MET A 1 71 ? 1.908 2.532 -2.026 1.00 98.19 71 MET A CA 1
ATOM 554 C C . MET A 1 71 ? 1.623 3.274 -3.341 1.00 98.19 71 MET A C 1
ATOM 556 O O . MET A 1 71 ? 2.292 3.030 -4.347 1.00 98.19 71 MET A O 1
ATOM 560 N N . LYS A 1 72 ? 0.688 4.237 -3.338 1.00 98.38 72 LYS A N 1
ATOM 561 C CA . LYS A 1 72 ? 0.380 5.072 -4.518 1.00 98.38 72 LYS A CA 1
ATOM 562 C C . LYS A 1 72 ? 1.596 5.873 -4.989 1.00 98.38 72 LYS A C 1
ATOM 564 O O . LYS A 1 72 ? 1.847 5.957 -6.191 1.00 98.38 72 LYS A O 1
ATOM 569 N N . VAL A 1 73 ? 2.375 6.433 -4.061 1.00 98.38 73 VAL A N 1
ATOM 570 C CA . VAL A 1 73 ? 3.602 7.181 -4.381 1.00 98.38 73 VAL A CA 1
ATOM 571 C C . VAL A 1 73 ? 4.638 6.275 -5.050 1.00 98.38 73 VAL A C 1
ATOM 573 O O . VAL A 1 73 ? 5.190 6.635 -6.095 1.00 98.38 73 VAL A O 1
ATOM 576 N N . TYR A 1 74 ? 4.885 5.086 -4.498 1.00 98.00 74 TYR A N 1
ATOM 577 C CA . TYR A 1 74 ? 5.835 4.129 -5.073 1.00 98.00 74 TYR A CA 1
ATOM 578 C C . TYR A 1 74 ? 5.381 3.586 -6.422 1.00 98.00 74 TYR A C 1
ATOM 580 O O . TYR A 1 74 ? 6.205 3.444 -7.326 1.00 98.00 74 TYR A O 1
ATOM 588 N N . LEU A 1 75 ? 4.082 3.366 -6.599 1.00 97.44 75 LEU A N 1
ATOM 589 C CA . LEU A 1 75 ? 3.511 2.975 -7.880 1.00 97.44 75 LEU A CA 1
ATOM 590 C C . LEU A 1 75 ? 3.709 4.070 -8.943 1.00 97.44 75 LEU A C 1
ATOM 592 O O . LEU A 1 75 ? 4.160 3.783 -10.054 1.00 97.44 75 LEU A O 1
ATOM 596 N N . GLY A 1 76 ? 3.466 5.335 -8.587 1.00 97.94 76 GLY A N 1
ATOM 597 C CA . GLY A 1 76 ? 3.726 6.476 -9.466 1.00 97.94 76 GLY A CA 1
ATOM 598 C C . GLY A 1 76 ? 5.208 6.608 -9.833 1.00 97.94 76 GLY A C 1
ATOM 599 O O . GLY A 1 76 ? 5.548 6.890 -10.984 1.00 97.94 76 GLY A O 1
ATOM 600 N N . TYR A 1 77 ? 6.111 6.349 -8.884 1.00 97.94 77 TYR A N 1
ATOM 601 C CA . TYR A 1 77 ? 7.546 6.285 -9.158 1.00 97.94 77 TYR A CA 1
ATOM 602 C C . TYR A 1 77 ? 7.901 5.125 -10.105 1.00 97.94 77 TYR A C 1
ATOM 604 O O . TYR A 1 77 ? 8.616 5.337 -11.086 1.00 97.94 77 TYR A O 1
ATOM 612 N N . ALA A 1 78 ? 7.366 3.924 -9.871 1.00 97.56 78 ALA A N 1
ATOM 613 C CA . ALA A 1 78 ? 7.587 2.758 -10.726 1.00 97.56 78 ALA A CA 1
ATOM 614 C C . ALA A 1 78 ? 7.126 3.008 -12.172 1.00 97.56 78 ALA A C 1
ATOM 616 O O . ALA A 1 78 ? 7.836 2.648 -13.112 1.00 97.56 78 ALA A O 1
ATOM 617 N N . LEU A 1 79 ? 5.993 3.696 -12.361 1.00 98.06 79 LEU A N 1
ATOM 618 C CA . LEU A 1 79 ? 5.519 4.109 -13.683 1.00 98.06 79 LEU A CA 1
ATOM 619 C C . LEU A 1 79 ? 6.481 5.100 -14.352 1.00 98.06 79 LEU A C 1
ATOM 621 O O . LEU A 1 79 ? 6.864 4.894 -15.503 1.00 98.06 79 LEU A O 1
ATOM 625 N N . LYS A 1 80 ? 6.924 6.145 -13.637 1.00 98.06 80 LYS A N 1
ATOM 626 C CA . LYS A 1 80 ? 7.891 7.131 -14.167 1.00 98.06 80 LYS A CA 1
ATOM 627 C C . LYS A 1 80 ? 9.197 6.475 -14.617 1.00 98.06 80 LYS A C 1
ATOM 629 O O . LYS A 1 80 ? 9.801 6.907 -15.595 1.00 98.06 80 LYS A O 1
ATOM 634 N N . ARG A 1 81 ? 9.624 5.421 -13.918 1.00 97.50 81 ARG A N 1
ATOM 635 C CA . ARG A 1 81 ? 10.818 4.630 -14.250 1.00 97.50 81 ARG A CA 1
ATOM 636 C C . ARG A 1 81 ? 10.560 3.519 -15.272 1.00 97.50 81 ARG A C 1
ATOM 638 O O . ARG A 1 81 ? 11.500 2.819 -15.630 1.00 97.50 81 ARG A O 1
ATOM 645 N N . ARG A 1 82 ? 9.319 3.373 -15.754 1.00 96.81 82 ARG A N 1
ATOM 646 C CA . ARG A 1 82 ? 8.877 2.328 -16.692 1.00 96.81 82 ARG A CA 1
ATOM 647 C C . ARG A 1 82 ? 9.111 0.902 -16.177 1.00 96.81 82 ARG A C 1
ATOM 649 O O . ARG A 1 82 ? 9.296 -0.014 -16.968 1.00 96.81 82 ARG A O 1
ATOM 656 N N . TYR A 1 83 ? 9.092 0.704 -14.858 1.00 96.88 83 TYR A N 1
ATOM 657 C CA . TYR A 1 83 ? 9.146 -0.635 -14.252 1.00 96.88 83 TYR A CA 1
ATOM 658 C C . TYR A 1 83 ? 7.806 -1.369 -14.376 1.00 96.88 83 TYR A C 1
ATOM 660 O O . TYR A 1 83 ? 7.760 -2.590 -14.305 1.00 96.88 83 TYR A O 1
ATOM 668 N N . ILE A 1 84 ? 6.725 -0.614 -14.586 1.00 96.88 84 ILE A N 1
ATOM 669 C CA . ILE A 1 84 ? 5.383 -1.111 -14.883 1.00 96.88 84 ILE A CA 1
ATOM 670 C C . ILE A 1 84 ? 4.804 -0.359 -16.078 1.00 96.88 84 ILE A C 1
ATOM 672 O O . ILE A 1 84 ? 5.115 0.814 -16.304 1.00 96.88 84 ILE A O 1
ATOM 676 N N . ALA A 1 85 ? 3.922 -1.023 -16.822 1.00 97.12 85 ALA A N 1
ATOM 677 C CA . ALA A 1 85 ? 3.160 -0.388 -17.891 1.00 97.12 85 ALA A CA 1
ATOM 678 C C . ALA A 1 85 ? 2.037 0.501 -17.329 1.00 97.12 85 ALA A C 1
ATOM 680 O O . ALA A 1 85 ? 1.515 0.254 -16.240 1.00 97.12 85 ALA A O 1
ATOM 681 N N . PHE A 1 86 ? 1.594 1.488 -18.114 1.00 97.38 86 PHE A N 1
ATOM 682 C CA . PHE A 1 86 ? 0.500 2.390 -17.730 1.00 97.38 86 PHE A CA 1
ATOM 683 C C . PHE A 1 86 ? -0.780 1.640 -17.330 1.00 97.38 86 PHE A C 1
ATOM 685 O O . PHE A 1 86 ? -1.376 1.943 -16.300 1.00 97.38 86 PHE A O 1
ATOM 692 N N . GLN A 1 87 ? -1.164 0.609 -18.089 1.00 97.56 87 GLN A N 1
ATOM 693 C CA . GLN A 1 87 ? -2.350 -0.190 -17.775 1.00 97.56 87 GLN A CA 1
ATOM 694 C C . GLN A 1 87 ? -2.224 -0.911 -16.423 1.00 97.56 87 GLN A C 1
ATOM 696 O O . GLN A 1 87 ? -3.180 -0.953 -15.654 1.00 97.56 87 GLN A O 1
ATOM 701 N N . GLN A 1 88 ? -1.034 -1.425 -16.099 1.00 97.19 88 GLN A N 1
ATOM 702 C CA . GLN A 1 88 ? -0.780 -2.096 -14.821 1.00 97.19 88 GLN A CA 1
ATOM 703 C C . GLN A 1 88 ? -0.845 -1.105 -13.654 1.00 97.19 88 GLN A C 1
ATOM 705 O O . GLN A 1 88 ? -1.440 -1.409 -12.620 1.00 97.19 88 GLN A O 1
ATOM 710 N N . HIS A 1 89 ? -0.283 0.095 -13.843 1.00 97.81 89 HIS A N 1
ATOM 711 C CA . HIS A 1 89 ? -0.410 1.199 -12.894 1.00 97.81 89 HIS A CA 1
ATOM 712 C C . HIS A 1 89 ? -1.878 1.580 -12.675 1.00 97.81 89 HIS A C 1
ATOM 714 O O . HIS A 1 89 ? -2.285 1.801 -11.537 1.00 97.81 89 HIS A O 1
ATOM 720 N N . ARG A 1 90 ? -2.685 1.654 -13.741 1.00 98.12 90 ARG A N 1
ATOM 721 C CA . ARG A 1 90 ? -4.106 2.015 -13.653 1.00 98.12 90 ARG A CA 1
ATOM 722 C C . ARG A 1 90 ? -4.888 1.011 -12.808 1.00 98.12 90 ARG A C 1
ATOM 724 O O . ARG A 1 90 ? -5.490 1.408 -11.818 1.00 98.12 90 ARG A O 1
ATOM 731 N N . VAL A 1 91 ? -4.789 -0.278 -13.137 1.00 98.00 91 VAL A N 1
ATOM 732 C CA . VAL A 1 91 ? -5.467 -1.366 -12.409 1.00 98.00 91 VAL A CA 1
ATOM 733 C C . VAL A 1 91 ? -5.061 -1.391 -10.934 1.00 98.00 91 VAL A C 1
ATOM 735 O O . VAL A 1 91 ? -5.902 -1.523 -10.048 1.00 98.00 91 VAL A O 1
ATOM 738 N N . TRP A 1 92 ? -3.771 -1.221 -10.640 1.00 98.06 92 TRP A N 1
ATOM 739 C CA . TRP A 1 92 ? -3.312 -1.186 -9.252 1.00 98.06 92 TRP A CA 1
ATOM 740 C C . TRP A 1 92 ? -3.821 0.065 -8.517 1.00 98.06 92 TRP A C 1
ATOM 742 O O . TRP A 1 92 ? -4.281 -0.018 -7.380 1.00 98.06 92 TRP A O 1
ATOM 752 N N . SER A 1 93 ? -3.812 1.224 -9.181 1.00 98.00 93 SER A N 1
ATOM 753 C CA . SER A 1 93 ? -4.330 2.480 -8.621 1.00 98.00 93 SER A CA 1
ATOM 754 C C . SER A 1 93 ? -5.829 2.415 -8.324 1.00 98.00 93 SER A C 1
ATOM 756 O O . SER A 1 93 ? -6.283 2.985 -7.331 1.00 98.00 93 SER A O 1
ATOM 758 N N . GLU A 1 94 ? -6.602 1.716 -9.158 1.00 98.25 94 GLU A N 1
ATOM 759 C CA . GLU A 1 94 ? -8.031 1.462 -8.942 1.00 98.25 94 GLU A CA 1
ATOM 760 C C . GLU A 1 94 ? -8.249 0.651 -7.652 1.00 98.25 94 GLU A C 1
ATOM 762 O O . GLU A 1 94 ? -9.003 1.092 -6.780 1.00 98.25 94 GLU A O 1
ATOM 767 N N . LYS A 1 95 ? -7.494 -0.441 -7.450 1.00 98.06 95 LYS A N 1
ATOM 768 C CA . LYS A 1 95 ? -7.520 -1.240 -6.205 1.00 98.06 95 LYS A CA 1
ATOM 769 C C . LYS A 1 95 ? -7.183 -0.401 -4.962 1.00 98.06 95 LYS A C 1
ATOM 771 O O . LYS A 1 95 ? -7.907 -0.434 -3.970 1.00 98.06 95 LYS A O 1
ATOM 776 N N . LEU A 1 96 ? -6.137 0.427 -5.028 1.00 98.31 96 LEU A N 1
ATOM 777 C CA . LEU A 1 96 ? -5.751 1.334 -3.931 1.00 98.31 96 LEU A CA 1
ATOM 778 C C . LEU A 1 96 ? -6.786 2.444 -3.674 1.00 98.31 96 LEU A C 1
ATOM 780 O O . LEU A 1 96 ? -6.884 2.995 -2.573 1.00 98.31 96 LEU A O 1
ATOM 784 N N . SER A 1 97 ? -7.565 2.808 -4.692 1.00 98.25 97 SER A N 1
ATOM 785 C CA . SER A 1 97 ? -8.657 3.774 -4.562 1.00 98.25 97 SER A CA 1
ATOM 786 C C . SER A 1 97 ? -9.879 3.155 -3.886 1.00 98.25 97 SER A C 1
ATOM 788 O O . SER A 1 97 ? -10.498 3.813 -3.054 1.00 98.25 97 SER A O 1
ATOM 790 N N . GLU A 1 98 ? -10.198 1.891 -4.180 1.00 97.50 98 GLU A N 1
ATOM 791 C CA . GLU A 1 98 ? -11.203 1.122 -3.432 1.00 97.50 98 GLU A CA 1
ATOM 792 C C . GLU A 1 98 ? -10.834 1.015 -1.953 1.00 97.50 98 GLU A C 1
ATOM 794 O O . GLU A 1 98 ? -11.641 1.377 -1.096 1.00 97.50 98 GLU A O 1
ATOM 799 N N . ILE A 1 99 ? -9.591 0.624 -1.662 1.00 98.00 99 ILE A N 1
ATOM 800 C CA . ILE A 1 99 ? -9.057 0.570 -0.297 1.00 98.00 99 ILE A CA 1
ATOM 801 C C . ILE A 1 99 ? -9.159 1.947 0.381 1.00 98.00 99 ILE A C 1
ATOM 803 O O . ILE A 1 99 ? -9.672 2.053 1.493 1.00 98.00 99 ILE A O 1
ATOM 807 N N . GLY A 1 100 ? -8.770 3.022 -0.313 1.00 98.00 100 GLY A N 1
ATOM 808 C CA . GLY A 1 100 ? -8.886 4.395 0.193 1.00 98.00 100 GLY A CA 1
ATOM 809 C C . GLY A 1 100 ? -10.315 4.809 0.563 1.00 98.00 100 GLY A C 1
ATOM 810 O O . GLY A 1 100 ? -10.520 5.472 1.577 1.00 98.00 100 GLY A O 1
ATOM 811 N N . ARG A 1 101 ? -11.325 4.390 -0.212 1.00 97.75 101 ARG A N 1
ATOM 812 C CA . ARG A 1 101 ? -12.735 4.665 0.114 1.00 97.75 101 ARG A CA 1
ATOM 813 C C . ARG A 1 101 ? -13.175 3.963 1.398 1.00 97.75 101 ARG A C 1
ATOM 81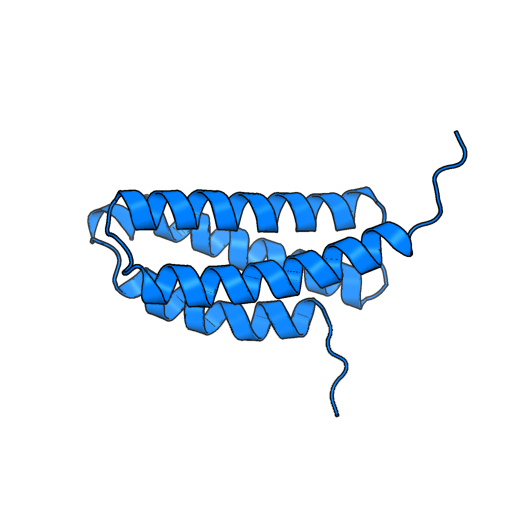5 O O . ARG A 1 101 ? -13.863 4.580 2.208 1.00 97.75 101 ARG A O 1
ATOM 822 N N . LEU A 1 102 ? -12.757 2.713 1.599 1.00 96.19 102 LEU A N 1
ATOM 823 C CA . LEU A 1 102 ? -13.047 1.964 2.826 1.00 96.19 102 LEU A CA 1
ATOM 824 C C . LEU A 1 102 ? -12.374 2.608 4.046 1.00 96.19 102 LEU A C 1
ATOM 826 O O . LEU A 1 102 ? -13.023 2.796 5.072 1.00 96.19 102 LEU A O 1
ATOM 830 N N . ILE A 1 103 ? -11.112 3.030 3.909 1.00 96.56 103 ILE A N 1
ATOM 831 C CA . ILE A 1 103 ? -10.384 3.770 4.953 1.00 96.56 103 ILE A CA 1
ATOM 832 C C . ILE A 1 103 ? -11.130 5.059 5.324 1.00 96.56 103 ILE A C 1
ATOM 834 O O . ILE A 1 103 ? -11.366 5.311 6.503 1.00 96.56 103 ILE A O 1
ATOM 838 N N . GLY A 1 104 ? -11.577 5.844 4.338 1.00 95.06 104 GLY A N 1
ATOM 839 C CA . GLY A 1 104 ? -12.365 7.056 4.586 1.00 95.06 104 GLY A CA 1
ATOM 840 C C . GLY A 1 104 ? -13.708 6.784 5.279 1.00 95.06 104 GLY A C 1
ATOM 841 O O . GLY A 1 104 ? -14.169 7.598 6.078 1.00 95.06 104 GLY A O 1
ATOM 842 N N . GLY A 1 105 ? -14.328 5.629 5.021 1.00 94.06 105 GLY A N 1
ATOM 843 C CA . GLY A 1 105 ? -15.500 5.160 5.766 1.00 94.06 105 GLY A CA 1
ATOM 844 C C . GLY A 1 105 ? -15.190 4.923 7.247 1.00 94.06 105 GLY A C 1
ATOM 845 O O . GLY A 1 105 ? -15.917 5.410 8.112 1.00 94.06 105 GLY A O 1
ATOM 846 N N . LEU A 1 106 ? -14.068 4.261 7.545 1.00 92.69 106 LEU A N 1
ATOM 847 C CA . LEU A 1 106 ? -13.608 4.031 8.920 1.00 92.69 106 LEU A CA 1
ATOM 848 C C . LEU A 1 106 ? -13.272 5.338 9.646 1.00 92.69 106 LEU A C 1
ATOM 850 O O . LEU A 1 106 ? -13.646 5.503 10.803 1.00 92.69 106 LEU A O 1
ATOM 854 N N . GLN A 1 107 ? -12.626 6.292 8.967 1.00 93.56 107 GLN A N 1
ATOM 855 C CA . GLN A 1 107 ? -12.320 7.611 9.537 1.00 93.56 107 GLN A CA 1
ATOM 856 C C . GLN A 1 107 ? -13.585 8.353 9.995 1.00 93.56 107 GLN A C 1
ATOM 858 O O . GLN A 1 107 ? -13.558 9.017 11.026 1.00 93.56 107 GLN A O 1
ATOM 863 N N . LYS A 1 108 ? -14.697 8.214 9.261 1.00 91.81 108 LYS A N 1
ATOM 864 C CA . LYS A 1 108 ? -15.996 8.814 9.614 1.00 91.81 108 LYS A CA 1
ATOM 865 C C . LYS A 1 108 ? -16.725 8.072 10.734 1.00 91.81 108 LYS A C 1
ATOM 867 O O . LYS A 1 108 ? -17.504 8.691 11.449 1.00 91.81 108 LYS A O 1
ATOM 872 N N . ALA A 1 109 ? -16.515 6.761 10.847 1.00 88.06 109 ALA A N 1
ATOM 873 C CA . ALA A 1 109 ? -17.120 5.932 11.887 1.00 88.06 109 ALA A CA 1
ATOM 874 C C . ALA A 1 109 ? -16.443 6.114 13.254 1.00 88.06 109 ALA A C 1
ATOM 876 O O . ALA A 1 109 ? -17.042 5.818 14.288 1.00 88.06 109 ALA A O 1
ATOM 877 N N . LEU A 1 110 ? -15.198 6.600 13.272 1.00 87.75 110 LEU A N 1
ATOM 878 C CA . LEU A 1 110 ? -14.521 6.957 14.510 1.00 87.75 110 LEU A CA 1
ATOM 879 C C . LEU A 1 110 ? -15.239 8.132 15.193 1.00 87.75 110 LEU A C 1
ATOM 881 O O . LEU A 1 110 ? -15.693 9.053 14.508 1.00 87.75 110 LEU A O 1
ATOM 885 N N . PRO A 1 111 ? -15.315 8.145 16.537 1.00 80.56 111 PRO A N 1
ATOM 886 C CA . PRO A 1 111 ? -15.904 9.261 17.257 1.00 80.56 111 PRO A CA 1
ATOM 887 C C . PRO A 1 111 ? -15.204 10.554 16.843 1.00 80.56 111 PRO A C 1
ATOM 889 O O . PRO A 1 111 ? -13.974 10.644 16.918 1.00 80.56 111 PRO A O 1
ATOM 892 N N . ALA A 1 112 ? -15.978 11.557 16.418 1.00 68.75 112 ALA A N 1
ATOM 893 C CA . ALA A 1 112 ? -15.448 12.896 16.224 1.00 68.75 112 ALA A CA 1
ATOM 894 C C . ALA A 1 112 ? -14.807 13.307 17.548 1.00 68.75 112 ALA A C 1
ATOM 896 O O . ALA A 1 112 ? -15.488 13.383 18.573 1.00 68.75 112 ALA A O 1
ATOM 897 N N . ASN A 1 113 ? -13.488 13.491 17.542 1.00 51.59 113 ASN A N 1
ATOM 898 C CA . ASN A 1 113 ? -12.774 13.953 18.715 1.00 51.59 113 ASN A CA 1
ATOM 899 C C . ASN A 1 113 ? -13.324 15.355 19.014 1.00 51.59 113 ASN A C 1
ATOM 901 O O . ASN A 1 113 ? -12.951 16.310 18.336 1.00 51.59 113 ASN A O 1
ATOM 905 N N . ARG A 1 114 ? -14.289 15.452 19.941 1.00 41.44 114 ARG A N 1
ATOM 906 C CA . ARG A 1 114 ? -14.797 16.715 20.480 1.00 41.44 114 ARG A CA 1
ATOM 907 C C . ARG A 1 114 ? -13.618 17.354 21.207 1.00 41.44 114 ARG A C 1
ATOM 909 O O . ARG A 1 114 ? -13.348 17.014 22.355 1.00 41.44 114 ARG A O 1
ATOM 916 N N . ARG A 1 115 ? -12.862 18.174 20.488 1.00 43.59 115 ARG A N 1
ATOM 917 C CA . ARG A 1 115 ? -11.947 19.151 21.063 1.00 43.59 115 ARG A CA 1
ATOM 918 C C . ARG A 1 115 ? -12.635 20.498 21.041 1.00 43.59 115 ARG A C 1
ATOM 920 O O . ARG A 1 115 ? -13.286 20.780 20.010 1.00 43.59 115 ARG A O 1
#

pLDDT: mean 92.18, std 12.92, range [32.44, 98.69]

Sequence (115 aa):
MGDLTLKHKIEEMLPYMDDRLENFPAAQRNGGLVPKIRSIGYDMLVIAEKIGNGHFNATTVRQMDDLNLCMKVYLGYALKRRYIAFQQHRVWSEKLSEIGRLIGGLQKALPANRR

Secondary structure (DSSP, 8-state):
-----HHHHHHTTHHHHHHHHHTS-HHHHSSSHHHHHHHHHHHHHHHHHHHHTT---HHHHHHHHHHHHHHHHHHHHHHHTTSS-HHHHHHHHHHHHHHHHHHHHHHHHS-----